Protein AF-A0A9E4FJY7-F1 (afdb_monomer)

Solvent-accessible surface area (backbone atoms only — not comparable to full-atom values): 6192 Å² total; per-residue (Å²): 140,79,92,78,79,58,50,82,31,80,88,34,64,51,20,30,39,27,36,70,58,43,44,75,72,73,50,69,62,80,47,74,46,80,44,79,44,98,86,69,49,76,45,77,35,33,30,33,76,44,76,48,74,58,96,91,44,75,48,80,33,63,31,32,40,36,62,98,57,86,22,37,43,6,38,54,47,34,55,77,67,34,42,38,82,37,82,87,81,69,42,79,38,86,43,85,83,84,82,78,88,126

Radius of gyration: 14.27 Å; Cα contacts (8 Å, |Δi|>4): 183; chains: 1; bounding box: 36×40×36 Å

Structure (mmCIF, N/CA/C/O backbone):
data_AF-A0A9E4FJY7-F1
#
_entry.id   AF-A0A9E4FJY7-F1
#
loop_
_atom_site.group_PDB
_atom_site.id
_atom_site.type_symbol
_atom_site.label_atom_id
_atom_site.label_alt_id
_atom_site.label_comp_id
_atom_site.label_asym_id
_atom_site.label_entity_id
_atom_site.label_seq_id
_atom_site.pdbx_PDB_ins_code
_atom_site.Cartn_x
_atom_site.Cartn_y
_atom_site.Cartn_z
_atom_site.occupancy
_atom_site.B_iso_or_equiv
_atom_site.auth_seq_id
_atom_site.auth_comp_id
_atom_site.auth_asym_id
_atom_site.auth_atom_id
_atom_site.pdbx_PDB_model_num
ATOM 1 N N . MET A 1 1 ? -14.589 -7.703 -7.147 1.00 85.56 1 MET A N 1
ATOM 2 C CA . MET A 1 1 ? -13.639 -7.701 -6.013 1.00 85.56 1 MET A CA 1
ATOM 3 C C . MET A 1 1 ? -13.091 -9.101 -5.826 1.00 85.56 1 MET A C 1
ATOM 5 O O . MET A 1 1 ? -13.842 -10.049 -6.023 1.00 85.56 1 MET A O 1
ATOM 9 N N . ALA A 1 2 ? -11.821 -9.225 -5.453 1.00 93.12 2 ALA A N 1
ATOM 10 C CA . ALA A 1 2 ? -11.216 -10.486 -5.035 1.00 93.12 2 ALA A CA 1
ATOM 11 C C . ALA A 1 2 ? -10.568 -10.279 -3.656 1.00 93.12 2 ALA A C 1
ATOM 13 O O . ALA A 1 2 ? -9.860 -9.283 -3.496 1.00 93.12 2 ALA A O 1
ATOM 14 N N . PRO A 1 3 ? -10.823 -11.154 -2.666 1.00 94.69 3 PRO A N 1
ATOM 15 C CA . PRO A 1 3 ? -10.122 -11.087 -1.392 1.00 94.69 3 PRO A CA 1
ATOM 16 C C . PRO A 1 3 ? -8.651 -11.466 -1.591 1.00 94.69 3 PRO A C 1
ATOM 18 O O . PRO A 1 3 ? -8.339 -12.379 -2.357 1.00 94.69 3 PRO A O 1
ATOM 21 N N . LEU A 1 4 ? -7.758 -10.776 -0.888 1.00 95.06 4 LEU A N 1
ATOM 22 C CA . LEU A 1 4 ? -6.328 -11.065 -0.855 1.00 95.06 4 LEU A CA 1
ATOM 23 C C . LEU A 1 4 ? -5.775 -10.740 0.536 1.00 95.06 4 LEU A C 1
ATOM 25 O O . LEU A 1 4 ? -6.334 -9.897 1.239 1.00 95.06 4 LEU A O 1
ATOM 29 N N . SER A 1 5 ? -4.699 -11.417 0.930 1.00 95.94 5 SER A N 1
ATOM 30 C CA . SER A 1 5 ? -3.918 -11.044 2.112 1.00 95.94 5 SER A CA 1
ATOM 31 C C . SER A 1 5 ? -2.836 -10.056 1.688 1.00 95.94 5 SER A C 1
ATOM 33 O O . SER A 1 5 ? -2.236 -10.235 0.628 1.00 95.94 5 SER A O 1
ATOM 35 N N . ALA A 1 6 ? -2.638 -9.006 2.481 1.00 96.94 6 ALA A N 1
ATOM 36 C CA . ALA A 1 6 ? -1.614 -8.001 2.245 1.00 96.94 6 ALA A CA 1
ATOM 37 C C . ALA A 1 6 ? -0.878 -7.685 3.548 1.00 96.94 6 ALA A C 1
ATOM 39 O O . ALA A 1 6 ? -1.510 -7.549 4.600 1.00 96.94 6 ALA A O 1
ATOM 40 N N . MET A 1 7 ? 0.438 -7.524 3.459 1.00 97.62 7 MET A N 1
ATOM 41 C CA . MET A 1 7 ? 1.266 -7.035 4.550 1.00 97.62 7 MET A CA 1
ATOM 42 C C . MET A 1 7 ? 1.108 -5.519 4.674 1.00 97.62 7 MET A C 1
ATOM 44 O O . MET A 1 7 ? 1.173 -4.785 3.690 1.00 97.62 7 MET A O 1
ATOM 48 N N . VAL A 1 8 ? 0.890 -5.037 5.895 1.00 97.62 8 VAL A N 1
ATOM 49 C CA . VAL A 1 8 ? 0.855 -3.600 6.181 1.00 97.62 8 VAL A CA 1
ATOM 50 C C . VAL A 1 8 ? 2.274 -3.050 6.092 1.00 97.62 8 VAL A C 1
ATOM 52 O O . VAL A 1 8 ? 3.135 -3.461 6.866 1.00 97.62 8 VAL A O 1
ATOM 55 N N . ASP A 1 9 ? 2.503 -2.109 5.180 1.00 96.50 9 ASP A N 1
ATOM 56 C CA . ASP A 1 9 ? 3.812 -1.498 4.968 1.00 96.50 9 ASP A CA 1
ATOM 57 C C . ASP A 1 9 ? 3.695 0.029 4.939 1.00 96.50 9 ASP A C 1
ATOM 59 O O . ASP A 1 9 ? 3.349 0.644 3.931 1.00 96.50 9 ASP A O 1
ATOM 63 N N . THR A 1 10 ? 4.008 0.660 6.071 1.00 95.19 10 THR A N 1
ATOM 64 C CA . THR A 1 10 ? 4.034 2.124 6.191 1.00 95.19 10 THR A CA 1
ATOM 65 C C . THR A 1 10 ? 5.259 2.762 5.528 1.00 95.19 10 THR A C 1
ATOM 67 O O . THR A 1 10 ? 5.292 3.984 5.397 1.00 95.19 10 THR A O 1
ATOM 70 N N . GLY A 1 11 ? 6.256 1.969 5.112 1.00 94.25 11 GLY A N 1
ATOM 71 C CA . GLY A 1 11 ? 7.414 2.421 4.339 1.00 94.25 11 GLY A CA 1
ATOM 72 C C . GLY A 1 11 ? 7.123 2.562 2.843 1.00 94.25 11 GLY A C 1
ATOM 73 O O . GLY A 1 11 ? 7.799 3.331 2.158 1.00 94.25 11 GLY A O 1
ATOM 74 N N . SER A 1 12 ? 6.086 1.887 2.345 1.00 93.81 12 SER A N 1
ATOM 75 C CA . SER A 1 12 ? 5.600 2.023 0.973 1.00 93.81 12 SER A CA 1
ATOM 76 C C . SER A 1 12 ? 4.542 3.120 0.869 1.00 93.81 12 SER A C 1
ATOM 78 O O . SER A 1 12 ? 3.509 3.079 1.538 1.00 93.81 12 SER A O 1
ATOM 80 N N . ILE A 1 13 ? 4.756 4.097 -0.019 1.00 94.88 13 ILE A N 1
ATOM 81 C CA . ILE A 1 13 ? 3.778 5.173 -0.247 1.00 94.88 13 ILE A CA 1
ATOM 82 C C . ILE A 1 13 ? 2.451 4.624 -0.798 1.00 94.88 13 ILE A C 1
ATOM 84 O O . ILE A 1 13 ? 1.382 4.926 -0.268 1.00 94.88 13 ILE A O 1
ATOM 88 N N . HIS A 1 14 ? 2.507 3.766 -1.818 1.00 97.44 14 HIS A N 1
ATOM 89 C CA . HIS A 1 14 ? 1.337 3.160 -2.453 1.00 97.44 14 HIS A CA 1
ATOM 90 C C . HIS A 1 14 ? 1.229 1.675 -2.109 1.00 97.44 14 HIS A C 1
ATOM 92 O O . HIS A 1 14 ? 2.233 1.011 -1.860 1.00 97.44 14 HIS A O 1
ATOM 98 N N . SER A 1 15 ? 0.008 1.145 -2.156 1.00 98.25 15 SER A N 1
ATOM 99 C CA . SER A 1 15 ? -0.212 -0.301 -2.083 1.00 98.25 15 SER A CA 1
ATOM 100 C C . SER A 1 15 ? 0.339 -0.985 -3.331 1.00 98.25 15 SER A C 1
ATOM 102 O O . SER A 1 15 ? 0.269 -0.424 -4.425 1.00 98.25 15 SER A O 1
ATOM 104 N N . MET A 1 16 ? 0.843 -2.205 -3.184 1.00 97.88 16 MET A N 1
ATOM 105 C CA . MET A 1 16 ? 1.402 -2.999 -4.277 1.00 97.88 16 MET A CA 1
ATOM 106 C C . MET A 1 16 ? 0.647 -4.314 -4.378 1.00 97.88 16 MET A C 1
ATOM 108 O O . MET A 1 16 ? 0.484 -5.017 -3.386 1.00 97.88 16 MET A O 1
ATOM 112 N N . VAL A 1 17 ? 0.151 -4.632 -5.567 1.00 98.38 17 VAL A N 1
ATOM 113 C CA . VAL A 1 17 ? -0.625 -5.851 -5.814 1.00 98.38 17 VAL A CA 1
ATOM 114 C C . VAL A 1 17 ? -0.052 -6.536 -7.052 1.00 98.38 17 VAL A C 1
ATOM 116 O O . VAL A 1 17 ? 0.299 -5.825 -8.000 1.00 98.38 17 VAL A O 1
ATOM 119 N N . PRO A 1 18 ? 0.019 -7.882 -7.084 1.00 98.00 18 PRO A N 1
ATOM 120 C CA . PRO A 1 18 ? 0.493 -8.599 -8.257 1.00 98.00 18 PRO A CA 1
ATOM 121 C C . PRO A 1 18 ? -0.216 -8.152 -9.536 1.00 98.00 18 PRO A C 1
ATOM 123 O O . PRO A 1 18 ? -1.452 -8.116 -9.608 1.00 98.00 18 PRO A O 1
ATOM 126 N N . GLU A 1 19 ? 0.571 -7.814 -10.555 1.00 97.94 19 GLU A N 1
ATOM 127 C CA . GLU A 1 19 ? 0.070 -7.349 -11.848 1.00 97.94 19 GLU A CA 1
ATOM 128 C C . GLU A 1 19 ? -0.895 -8.359 -12.476 1.00 97.94 19 GLU A C 1
ATOM 130 O O . GLU A 1 19 ? -1.915 -7.961 -13.050 1.00 97.94 19 GLU A O 1
ATOM 135 N N . SER A 1 20 ? -0.644 -9.665 -12.317 1.00 97.19 20 SER A N 1
ATOM 136 C CA . SER A 1 20 ? -1.548 -10.687 -12.846 1.00 97.19 20 SER A CA 1
ATOM 137 C C . SER A 1 20 ? -2.927 -10.636 -12.187 1.00 97.19 20 SER A C 1
ATOM 139 O O . SER A 1 20 ? -3.938 -10.831 -12.866 1.00 97.19 20 SER A O 1
ATOM 141 N N . LEU A 1 21 ? -3.004 -10.334 -10.886 1.00 97.69 21 LEU A N 1
ATOM 142 C CA . LEU A 1 21 ? -4.268 -10.216 -10.166 1.00 97.69 21 LEU A CA 1
ATOM 143 C C . LEU A 1 21 ? -5.033 -8.974 -10.620 1.00 97.69 21 LEU A C 1
ATOM 145 O O . LEU A 1 21 ? -6.218 -9.076 -10.937 1.00 97.69 21 LEU A O 1
ATOM 149 N N . LEU A 1 22 ? -4.362 -7.823 -10.699 1.00 97.88 22 LEU A N 1
ATOM 150 C CA . LEU A 1 22 ? -4.976 -6.587 -11.188 1.00 97.88 22 LEU A CA 1
ATOM 151 C C . LEU A 1 22 ? -5.486 -6.757 -12.628 1.00 97.88 22 LEU A C 1
ATOM 153 O O . LEU A 1 22 ? -6.637 -6.425 -12.918 1.00 97.88 22 LEU A O 1
ATOM 157 N N . SER A 1 23 ? -4.689 -7.383 -13.493 1.00 97.12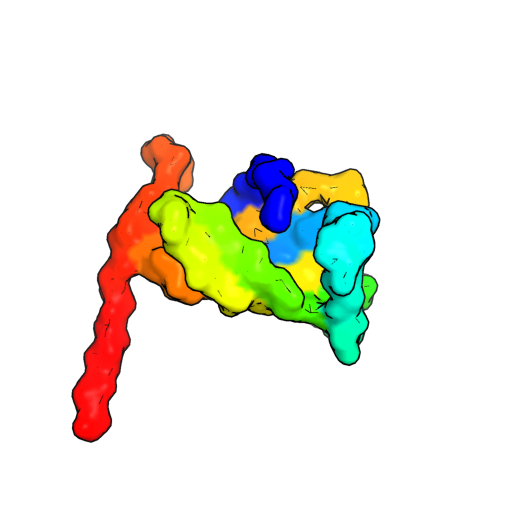 23 SER A N 1
ATOM 158 C CA . SER A 1 23 ? -5.057 -7.671 -14.884 1.00 97.12 23 SER A CA 1
ATOM 159 C C . SER A 1 23 ? -6.248 -8.627 -14.986 1.00 97.12 23 SER A C 1
ATOM 161 O O . SER A 1 23 ? -7.180 -8.384 -15.752 1.00 97.12 23 SER A O 1
ATOM 163 N N . ARG A 1 24 ? -6.287 -9.692 -14.170 1.00 97.19 24 ARG A N 1
ATOM 164 C CA . ARG A 1 24 ? -7.437 -10.617 -14.088 1.00 97.19 24 ARG A CA 1
ATOM 165 C C . ARG A 1 24 ? -8.718 -9.933 -13.616 1.00 97.19 24 ARG A C 1
ATOM 167 O O . ARG A 1 24 ? -9.807 -10.388 -13.956 1.00 97.19 24 ARG A O 1
ATOM 174 N N . LEU A 1 25 ? -8.595 -8.860 -12.836 1.00 97.12 25 LEU A N 1
ATOM 175 C CA . LEU A 1 25 ? -9.710 -8.012 -12.412 1.00 97.12 25 LEU A CA 1
ATOM 176 C C . LEU A 1 25 ? -10.097 -6.953 -13.460 1.00 97.12 25 LEU A C 1
ATOM 178 O O . LEU A 1 25 ? -11.021 -6.179 -13.214 1.00 97.12 25 LEU A O 1
ATOM 182 N N . GLY A 1 26 ? -9.435 -6.931 -14.621 1.00 97.31 26 GLY A N 1
ATOM 183 C CA . GLY A 1 26 ? -9.701 -5.993 -15.713 1.00 97.31 26 GLY A CA 1
ATOM 184 C C . GLY A 1 26 ? -9.098 -4.604 -15.502 1.00 97.31 26 GLY A C 1
ATOM 185 O O . GLY A 1 26 ? -9.501 -3.661 -16.179 1.00 97.31 26 GLY A O 1
ATOM 186 N N . LEU A 1 27 ? -8.165 -4.459 -14.558 1.00 97.69 27 LEU A N 1
ATOM 187 C CA . LEU A 1 27 ? -7.448 -3.211 -14.321 1.00 97.69 27 LEU A CA 1
ATOM 188 C C . LEU A 1 27 ? -6.205 -3.149 -15.208 1.00 97.69 27 LEU A C 1
ATOM 190 O O . LEU A 1 27 ? -5.533 -4.154 -15.426 1.00 97.69 27 LEU A O 1
ATOM 194 N N . ALA A 1 28 ? -5.884 -1.947 -15.674 1.00 96.38 28 ALA A N 1
ATOM 195 C CA . ALA A 1 28 ? -4.670 -1.663 -16.423 1.00 96.38 28 ALA A CA 1
ATOM 196 C C . ALA A 1 28 ? -3.925 -0.499 -15.765 1.00 96.38 28 ALA A C 1
ATOM 198 O O . ALA A 1 28 ? -4.549 0.453 -15.282 1.00 96.38 28 ALA A O 1
ATOM 199 N N . ALA A 1 29 ? -2.595 -0.574 -15.756 1.00 97.12 29 ALA A N 1
ATOM 200 C CA . ALA A 1 29 ? -1.763 0.566 -15.404 1.00 97.12 29 ALA A CA 1
ATOM 201 C C . ALA A 1 29 ? -1.980 1.686 -16.436 1.00 97.12 29 ALA A C 1
ATOM 203 O O . ALA A 1 29 ? -2.067 1.414 -17.634 1.00 97.12 29 ALA A O 1
ATOM 204 N N . HIS A 1 30 ? -2.073 2.936 -15.983 1.00 95.88 30 HIS A N 1
ATOM 205 C CA . HIS A 1 30 ? -2.172 4.099 -16.876 1.00 95.88 30 HIS A CA 1
ATOM 206 C C . HIS A 1 30 ? -0.856 4.877 -16.989 1.00 95.88 30 HIS A C 1
ATOM 208 O O . HIS A 1 30 ? -0.713 5.693 -17.894 1.00 95.88 30 HIS A O 1
ATOM 214 N N . GLU A 1 31 ? 0.106 4.607 -16.107 1.00 96.81 31 GLU A N 1
ATOM 215 C CA . GLU A 1 31 ? 1.444 5.197 -16.122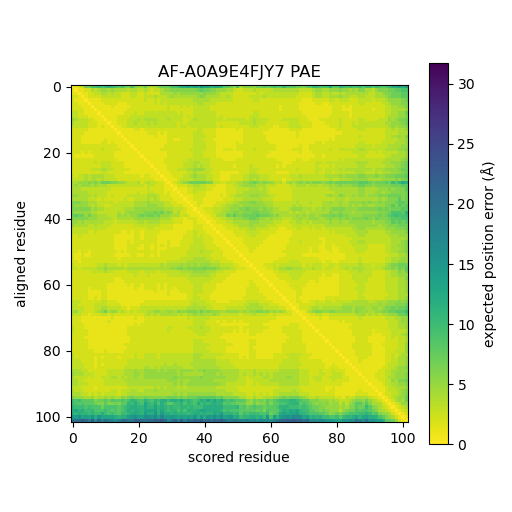 1.00 96.81 31 GLU A CA 1
ATOM 216 C C . GLU A 1 31 ? 2.481 4.170 -15.639 1.00 96.81 31 GLU A C 1
ATOM 218 O O . GLU A 1 31 ? 2.127 3.142 -15.058 1.00 96.81 31 GLU A O 1
ATOM 223 N N . ARG A 1 32 ? 3.767 4.428 -15.890 1.00 97.62 32 ARG A N 1
ATOM 224 C CA . ARG A 1 32 ? 4.885 3.727 -15.248 1.00 97.62 32 ARG A CA 1
ATOM 225 C C . ARG A 1 32 ? 5.681 4.735 -14.435 1.00 97.62 32 ARG A C 1
ATOM 227 O O . ARG A 1 32 ? 6.011 5.794 -14.956 1.00 97.62 32 ARG A O 1
ATOM 234 N N . LEU A 1 33 ? 5.984 4.402 -13.186 1.00 96.50 33 LEU A N 1
ATOM 235 C CA . LEU A 1 33 ? 6.721 5.271 -12.270 1.00 96.50 33 LEU A CA 1
ATOM 236 C C . LEU A 1 33 ? 7.989 4.566 -11.778 1.00 96.50 33 LEU A C 1
ATOM 238 O O . LEU A 1 33 ? 8.001 3.342 -11.622 1.00 96.50 33 LEU A O 1
ATOM 242 N N . SER A 1 34 ? 9.043 5.347 -11.537 1.00 95.94 34 SER A N 1
ATOM 243 C CA . SER A 1 34 ? 10.277 4.879 -10.900 1.00 95.94 34 SER A CA 1
ATOM 244 C C . SER A 1 34 ? 10.117 4.820 -9.381 1.00 95.94 34 SER A C 1
ATOM 246 O O . SER A 1 34 ? 9.555 5.734 -8.775 1.00 95.94 34 SER A O 1
ATOM 248 N N . TYR A 1 35 ? 10.637 3.756 -8.775 1.00 92.88 35 TYR A N 1
ATOM 249 C CA . TYR A 1 35 ? 10.613 3.513 -7.339 1.00 92.88 35 TYR A CA 1
ATOM 250 C C . TYR A 1 35 ? 11.991 3.074 -6.843 1.00 92.88 35 TYR A C 1
ATOM 252 O O . TYR A 1 35 ? 12.579 2.137 -7.388 1.00 92.88 35 TYR A O 1
ATOM 260 N N . SER A 1 36 ? 12.441 3.683 -5.746 1.00 92.75 36 SER A N 1
ATOM 261 C CA . SER A 1 36 ? 13.602 3.230 -4.983 1.00 92.75 36 SER A CA 1
ATOM 262 C C . SER A 1 36 ? 13.179 2.130 -4.007 1.00 92.75 36 SER A C 1
ATOM 264 O O . SER A 1 36 ? 12.327 2.348 -3.143 1.00 92.75 36 SER A O 1
ATOM 266 N N . LEU A 1 37 ? 13.770 0.944 -4.131 1.00 90.44 37 LEU A N 1
ATOM 267 C CA . LEU A 1 37 ? 13.538 -0.179 -3.224 1.00 90.44 37 LEU A CA 1
ATOM 268 C C . LEU A 1 37 ? 14.411 -0.080 -1.966 1.00 90.44 37 LEU A C 1
ATOM 270 O O . LEU A 1 37 ? 15.410 0.637 -1.929 1.00 90.44 37 LEU A O 1
ATOM 274 N N . ALA A 1 38 ? 14.067 -0.861 -0.937 1.00 86.88 38 ALA A N 1
ATOM 275 C CA . ALA A 1 38 ? 14.799 -0.885 0.335 1.00 86.88 38 ALA A CA 1
ATOM 276 C C . ALA A 1 38 ? 16.273 -1.320 0.198 1.00 86.88 38 ALA A C 1
ATOM 278 O O . ALA A 1 38 ? 17.102 -0.970 1.035 1.00 86.88 38 ALA A O 1
ATOM 279 N N . ASP A 1 39 ? 16.611 -2.064 -0.858 1.00 90.75 39 ASP A N 1
ATOM 280 C CA . ASP A 1 39 ? 17.980 -2.479 -1.183 1.00 90.75 39 ASP A CA 1
ATOM 281 C C . ASP A 1 39 ? 18.741 -1.468 -2.065 1.00 90.75 3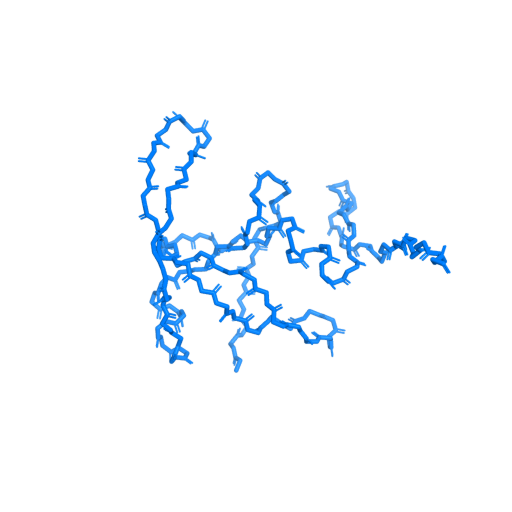9 ASP A C 1
ATOM 283 O O . ASP A 1 39 ? 19.870 -1.732 -2.481 1.00 90.75 39 ASP A O 1
ATOM 287 N N . GLY A 1 40 ? 18.140 -0.306 -2.341 1.00 92.69 40 GLY A N 1
ATOM 288 C CA . GLY A 1 40 ? 18.726 0.771 -3.135 1.00 92.69 40 GLY A CA 1
ATOM 289 C C . GLY A 1 40 ? 18.610 0.587 -4.648 1.00 92.69 40 GLY A C 1
ATOM 290 O O . GLY A 1 40 ? 19.127 1.420 -5.392 1.00 92.69 40 GLY A O 1
ATOM 291 N N . ARG A 1 41 ? 17.954 -0.476 -5.134 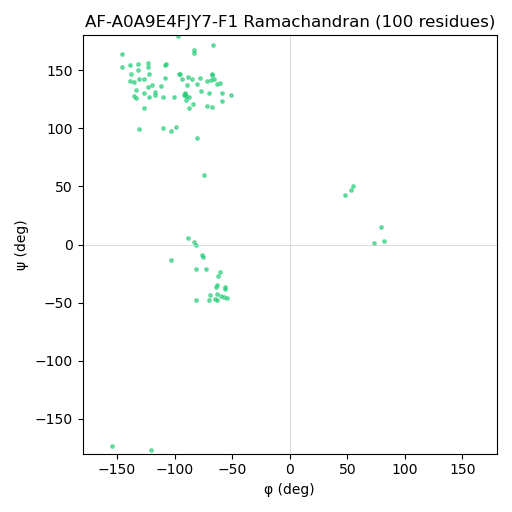1.00 94.75 41 ARG A N 1
ATOM 292 C CA . ARG A 1 41 ? 17.655 -0.608 -6.565 1.00 94.75 41 ARG A CA 1
ATOM 293 C C . ARG A 1 41 ? 16.572 0.379 -6.983 1.00 94.75 41 ARG A C 1
ATOM 295 O O . ARG A 1 41 ? 15.571 0.540 -6.292 1.00 94.75 41 ARG A O 1
ATOM 302 N N . GLU A 1 42 ? 16.746 0.951 -8.167 1.00 96.25 42 GLU A N 1
ATOM 303 C CA . GLU A 1 42 ? 15.695 1.673 -8.880 1.00 96.25 42 GLU A CA 1
ATOM 304 C C . GLU A 1 42 ? 14.962 0.706 -9.808 1.00 96.25 42 GLU A C 1
ATOM 306 O O . GLU A 1 42 ? 1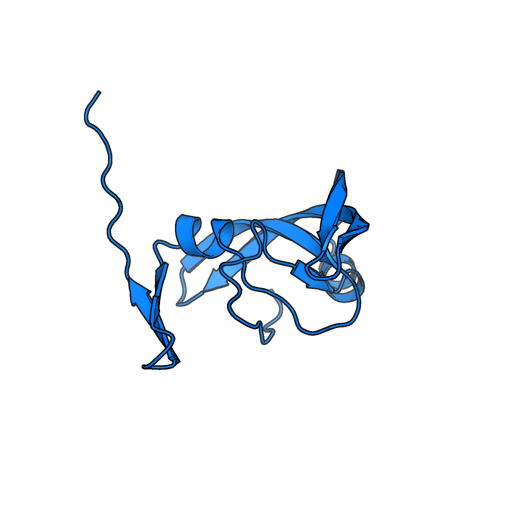5.587 -0.017 -10.591 1.00 96.25 42 GLU A O 1
ATOM 311 N N . VAL A 1 43 ? 13.636 0.685 -9.721 1.00 95.69 43 VAL A N 1
ATOM 312 C CA . VAL A 1 43 ? 12.773 -0.151 -10.562 1.00 95.69 43 VAL A CA 1
ATOM 313 C C . VAL A 1 43 ? 11.638 0.673 -11.148 1.00 95.69 43 VAL A C 1
ATOM 315 O O . VAL A 1 43 ? 11.237 1.685 -10.584 1.00 95.69 43 VAL A O 1
ATOM 318 N N . GLU A 1 44 ? 11.091 0.226 -12.274 1.00 97.25 44 GLU A N 1
ATOM 319 C CA . GLU A 1 44 ? 9.876 0.806 -12.839 1.00 97.25 44 GLU A CA 1
ATOM 320 C C . GLU A 1 44 ? 8.706 -0.161 -12.712 1.00 97.25 44 GLU A C 1
ATOM 322 O O . GLU A 1 44 ? 8.759 -1.286 -13.225 1.00 97.25 44 GLU A O 1
ATOM 327 N N . TYR A 1 45 ? 7.611 0.318 -12.135 1.00 97.69 45 TYR A N 1
ATOM 328 C CA . TYR A 1 45 ? 6.368 -0.438 -12.043 1.00 97.69 45 TYR A CA 1
ATOM 329 C C . TYR A 1 45 ? 5.204 0.308 -12.677 1.00 97.69 45 TYR A C 1
ATOM 331 O O . TYR A 1 45 ? 5.212 1.535 -12.796 1.00 97.69 45 TYR A O 1
ATOM 339 N N . GLY A 1 46 ? 4.192 -0.457 -13.090 1.00 98.38 46 GLY A N 1
ATOM 340 C CA . GLY A 1 46 ? 2.924 0.111 -13.521 1.00 98.38 46 GLY A CA 1
ATOM 341 C C . GLY A 1 46 ? 2.217 0.788 -12.350 1.00 98.38 46 GLY A C 1
ATOM 342 O O . GLY A 1 46 ? 2.248 0.300 -11.222 1.00 98.38 46 GLY A O 1
ATOM 343 N N . TYR A 1 47 ? 1.563 1.903 -12.628 1.00 98.25 47 TYR A N 1
ATOM 344 C CA . TYR A 1 47 ? 0.802 2.687 -11.672 1.00 98.25 47 TYR A CA 1
ATOM 345 C C . TYR A 1 47 ? -0.642 2.827 -12.154 1.00 98.25 47 TYR A C 1
ATOM 347 O O . TYR A 1 47 ? -0.912 3.074 -13.335 1.00 98.25 47 TYR A O 1
ATOM 355 N N . GLY A 1 48 ? -1.587 2.636 -11.237 1.00 98.12 48 GLY A N 1
ATOM 356 C CA . GLY A 1 48 ? -3.008 2.726 -11.531 1.00 98.12 48 GLY A CA 1
ATOM 357 C C . GLY A 1 48 ? -3.859 3.087 -10.325 1.00 98.12 48 GLY A C 1
ATOM 358 O O . GLY A 1 48 ? -3.353 3.384 -9.247 1.00 98.12 48 GLY A O 1
ATOM 359 N N . ILE A 1 49 ? -5.176 3.035 -10.520 1.00 98.12 49 ILE A N 1
ATOM 360 C CA . ILE A 1 49 ? -6.165 3.181 -9.450 1.00 98.12 49 ILE A CA 1
ATOM 361 C C . ILE A 1 49 ? -6.952 1.876 -9.346 1.00 98.12 49 ILE A C 1
ATOM 363 O O . ILE A 1 49 ? -7.494 1.398 -10.343 1.00 98.12 49 ILE A O 1
ATOM 367 N N . ALA A 1 50 ? -7.052 1.324 -8.139 1.00 97.88 50 ALA A N 1
ATOM 368 C CA . ALA A 1 50 ? -7.917 0.189 -7.829 1.00 97.88 50 ALA A CA 1
ATOM 369 C C . ALA A 1 50 ? -8.884 0.555 -6.700 1.00 97.88 50 ALA A C 1
ATOM 371 O O . ALA A 1 50 ? -8.591 1.410 -5.867 1.00 97.88 50 ALA A O 1
ATOM 372 N N . ARG A 1 51 ? -10.055 -0.088 -6.664 1.00 97.88 51 ARG A N 1
ATOM 373 C CA . ARG A 1 51 ? -10.990 0.044 -5.539 1.00 97.88 51 ARG A CA 1
ATOM 374 C C . ARG A 1 51 ? -10.620 -0.988 -4.484 1.00 97.88 51 ARG A C 1
ATOM 376 O O . ARG A 1 51 ? -10.671 -2.187 -4.755 1.00 97.88 51 ARG A O 1
ATOM 383 N N . PHE A 1 52 ? -10.242 -0.511 -3.307 1.00 98.25 52 PHE A N 1
ATOM 384 C CA . PHE A 1 52 ? -9.973 -1.347 -2.143 1.00 98.25 52 PHE A CA 1
ATOM 385 C C . PHE A 1 52 ? -11.232 -1.411 -1.289 1.00 98.25 52 PHE A C 1
ATOM 387 O O . PHE A 1 52 ? -11.981 -0.436 -1.226 1.00 98.25 52 PHE A O 1
ATOM 394 N N . ALA A 1 53 ? -11.452 -2.548 -0.633 1.00 97.50 53 ALA A N 1
ATOM 395 C CA . ALA A 1 53 ? -12.520 -2.723 0.339 1.00 97.50 53 ALA A CA 1
ATOM 396 C C . ALA A 1 53 ? -11.930 -3.252 1.650 1.00 97.50 53 ALA A C 1
ATOM 398 O O . ALA A 1 53 ? -11.358 -4.341 1.667 1.00 97.50 53 ALA A O 1
ATOM 399 N N . ILE A 1 54 ? -12.058 -2.475 2.725 1.00 95.56 54 ILE A N 1
ATOM 400 C CA . ILE A 1 54 ? -11.544 -2.791 4.068 1.00 95.56 54 ILE A CA 1
ATOM 401 C C . ILE A 1 54 ? -12.653 -2.455 5.065 1.00 95.56 54 ILE A C 1
ATOM 403 O O . ILE A 1 54 ? -13.227 -1.367 5.001 1.00 95.56 54 ILE A O 1
ATOM 407 N N . ASP A 1 55 ? -13.000 -3.402 5.940 1.00 92.50 55 ASP A N 1
ATOM 408 C CA . ASP A 1 55 ? -14.055 -3.268 6.959 1.00 92.50 55 ASP A CA 1
ATOM 409 C C . ASP A 1 55 ? -15.383 -2.699 6.422 1.00 92.50 55 ASP A C 1
ATOM 411 O O . ASP A 1 55 ? -16.018 -1.829 7.018 1.00 92.50 55 ASP A O 1
ATOM 415 N N . GLY A 1 56 ? -15.798 -3.171 5.241 1.00 93.19 56 GLY A N 1
ATOM 416 C CA . GLY A 1 56 ? -17.053 -2.771 4.592 1.00 93.19 56 GLY A CA 1
ATOM 417 C C . GLY A 1 56 ? -17.054 -1.363 3.984 1.00 93.19 56 GLY A C 1
ATOM 418 O O . GLY A 1 56 ? -18.067 -0.950 3.420 1.00 93.19 56 GLY A O 1
ATOM 419 N N . ARG A 1 57 ? -15.940 -0.629 4.061 1.00 96.00 57 ARG A N 1
ATOM 420 C CA . ARG A 1 57 ? -15.741 0.653 3.373 1.00 96.00 57 ARG A CA 1
ATOM 421 C C . ARG A 1 57 ? -15.007 0.418 2.065 1.00 96.00 57 ARG A C 1
ATOM 423 O O . ARG A 1 57 ? -14.155 -0.461 1.988 1.00 96.00 57 ARG A O 1
ATOM 430 N N . GLU A 1 58 ? -15.314 1.222 1.057 1.00 97.88 58 GLU A N 1
ATOM 431 C CA . GLU A 1 58 ? -14.713 1.096 -0.267 1.00 97.88 58 GLU A CA 1
ATOM 432 C C . GLU A 1 58 ? -14.256 2.460 -0.784 1.00 97.88 58 GLU A C 1
ATOM 434 O O . GLU A 1 58 ? -15.052 3.399 -0.849 1.00 97.88 58 GLU A O 1
ATOM 439 N N . PHE A 1 59 ? -12.986 2.558 -1.179 1.00 98.31 59 PHE A N 1
ATOM 440 C CA . PHE A 1 59 ? -12.413 3.770 -1.761 1.00 98.31 59 PHE A CA 1
ATOM 441 C C . PHE A 1 59 ? -11.507 3.436 -2.955 1.00 98.31 59 PHE A C 1
ATOM 443 O O . PHE A 1 59 ? -10.858 2.385 -2.961 1.00 98.31 59 PHE A O 1
ATOM 450 N N . PRO A 1 60 ? -11.445 4.309 -3.978 1.00 98.12 60 PRO A N 1
ATOM 451 C CA . PRO A 1 60 ? -10.394 4.242 -4.984 1.00 98.12 60 PRO A CA 1
ATOM 452 C C . PRO A 1 60 ? -9.058 4.665 -4.362 1.00 98.12 60 PRO A C 1
ATOM 454 O O . PRO A 1 60 ? -8.972 5.717 -3.728 1.00 98.12 60 PRO A O 1
ATOM 457 N N . CYS A 1 61 ? -8.016 3.866 -4.566 1.00 98.44 61 CYS A N 1
ATOM 458 C CA . CYS A 1 61 ? -6.673 4.140 -4.068 1.00 98.44 61 CYS A CA 1
ATOM 459 C C . CYS A 1 61 ? -5.633 3.945 -5.179 1.00 98.44 61 CYS A C 1
ATOM 461 O O . CYS A 1 61 ? -5.832 3.102 -6.064 1.00 98.44 61 CYS A O 1
ATOM 463 N N . PRO A 1 62 ? -4.520 4.696 -5.133 1.00 98.00 62 PRO A N 1
ATOM 464 C CA . PRO A 1 62 ? -3.367 4.416 -5.975 1.00 98.00 62 PRO A CA 1
ATOM 465 C C . PRO A 1 62 ? -2.808 3.021 -5.691 1.00 98.00 62 PRO A C 1
ATOM 467 O O . PRO A 1 62 ? -2.723 2.598 -4.535 1.00 98.00 62 PRO A O 1
ATOM 470 N N . VAL A 1 63 ? -2.424 2.315 -6.753 1.00 98.38 63 VAL A N 1
ATOM 471 C CA . VAL A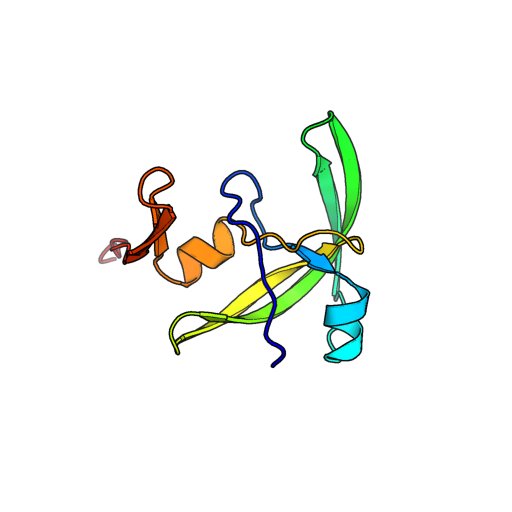 1 63 ? -1.861 0.966 -6.678 1.00 98.38 63 VAL A CA 1
ATOM 472 C C . VAL A 1 63 ? -0.694 0.799 -7.645 1.00 98.38 63 VAL A C 1
ATOM 474 O O . VAL A 1 63 ? -0.728 1.279 -8.780 1.00 98.38 63 VAL A O 1
ATOM 477 N N . ILE A 1 64 ? 0.329 0.092 -7.180 1.00 98.31 64 ILE A N 1
ATOM 478 C CA . ILE A 1 64 ? 1.464 -0.373 -7.967 1.00 98.31 64 ILE A CA 1
ATOM 479 C C . ILE A 1 64 ? 1.143 -1.772 -8.502 1.00 98.31 64 ILE A C 1
ATOM 481 O O . ILE A 1 64 ? 0.750 -2.661 -7.744 1.00 98.31 64 ILE A O 1
ATOM 485 N N . PHE A 1 65 ? 1.335 -1.959 -9.805 1.00 98.38 65 PHE A N 1
ATOM 486 C CA . PHE A 1 65 ? 1.304 -3.249 -10.491 1.00 98.38 65 PHE A CA 1
ATOM 487 C C . PHE A 1 65 ? 2.660 -3.914 -10.261 1.00 98.38 65 PHE A C 1
ATOM 489 O O . PHE A 1 65 ? 3.635 -3.618 -10.954 1.00 98.38 65 PHE A O 1
ATOM 496 N N . GLY A 1 66 ? 2.723 -4.712 -9.197 1.00 96.75 66 GLY A N 1
ATOM 497 C CA . GLY A 1 66 ? 3.950 -5.302 -8.674 1.00 96.75 66 GLY A CA 1
ATOM 498 C C . GLY A 1 66 ? 4.198 -6.739 -9.142 1.00 96.75 66 GLY A C 1
ATOM 499 O O . GLY A 1 66 ? 3.384 -7.307 -9.878 1.00 96.75 66 GLY A O 1
ATOM 500 N N . PRO A 1 67 ? 5.319 -7.338 -8.703 1.00 96.19 67 PRO A N 1
ATOM 501 C CA . PRO A 1 67 ? 5.647 -8.733 -8.984 1.00 96.19 67 PRO A CA 1
ATOM 502 C C . PRO A 1 67 ? 4.669 -9.708 -8.304 1.00 96.19 67 PRO A C 1
ATOM 504 O O . PRO A 1 67 ? 3.844 -9.323 -7.476 1.00 96.19 67 PRO A O 1
ATOM 507 N N . GLU A 1 68 ? 4.785 -10.996 -8.642 1.00 95.69 68 GLU A N 1
ATOM 508 C CA . GLU A 1 68 ? 4.038 -12.100 -8.014 1.00 95.69 68 GLU A CA 1
ATOM 509 C C . GLU A 1 68 ? 4.588 -12.434 -6.614 1.00 95.69 68 GLU A C 1
ATOM 511 O O . GLU A 1 68 ? 5.055 -13.541 -6.347 1.00 95.69 68 GLU A O 1
ATOM 516 N N . GLU A 1 69 ? 4.557 -11.439 -5.732 1.00 93.69 69 GLU A N 1
ATOM 517 C CA . GLU A 1 69 ? 4.991 -11.500 -4.336 1.00 93.69 69 GLU A CA 1
ATOM 518 C C . GLU A 1 69 ? 3.825 -11.151 -3.390 1.00 93.69 69 GLU A C 1
ATOM 520 O O . GLU A 1 69 ? 2.680 -10.970 -3.818 1.00 93.69 69 GLU A O 1
ATOM 525 N N . GLU A 1 70 ? 4.094 -11.103 -2.082 1.00 95.88 70 GLU A N 1
ATOM 526 C CA . GLU A 1 70 ? 3.103 -10.681 -1.091 1.00 95.88 70 GLU A CA 1
ATOM 527 C C . GLU A 1 70 ? 2.621 -9.252 -1.385 1.00 95.88 70 GLU A C 1
ATOM 529 O O . GLU A 1 70 ? 3.416 -8.336 -1.592 1.00 95.88 70 GLU A O 1
ATOM 534 N N . ALA A 1 71 ? 1.300 -9.059 -1.412 1.00 97.88 71 ALA A N 1
ATOM 535 C CA . ALA A 1 71 ? 0.731 -7.738 -1.625 1.00 97.88 71 ALA A CA 1
ATOM 536 C C . ALA A 1 71 ? 1.038 -6.823 -0.433 1.00 97.88 71 ALA A C 1
ATOM 538 O O . ALA A 1 71 ? 1.027 -7.259 0.717 1.00 97.88 71 ALA A O 1
ATOM 539 N N . LEU A 1 72 ? 1.236 -5.536 -0.700 1.00 98.06 72 LEU A N 1
ATOM 540 C CA . LEU A 1 72 ? 1.515 -4.529 0.318 1.00 98.06 72 LEU A CA 1
ATOM 541 C C . LEU A 1 72 ? 0.345 -3.559 0.442 1.00 98.06 72 LEU A C 1
ATOM 543 O O . LEU A 1 72 ? -0.183 -3.076 -0.563 1.00 98.06 72 LEU A O 1
ATOM 547 N N . LEU A 1 73 ? -0.027 -3.238 1.677 1.00 98.06 73 LEU A N 1
ATOM 548 C CA . LEU A 1 73 ? -0.961 -2.171 2.009 1.00 98.06 73 LEU A CA 1
ATOM 549 C C . LEU A 1 73 ? -0.165 -0.928 2.417 1.00 98.06 73 LEU A C 1
ATOM 551 O O . LEU A 1 73 ? 0.340 -0.850 3.538 1.00 98.06 73 LEU A O 1
ATOM 555 N N . GLY A 1 74 ? -0.054 0.020 1.486 1.00 98.06 74 GLY A N 1
ATOM 556 C CA . GLY A 1 74 ? 0.781 1.212 1.629 1.00 98.06 74 GLY A CA 1
ATOM 557 C C . GLY A 1 74 ? 0.121 2.357 2.399 1.00 98.06 74 GLY A C 1
ATOM 558 O O . GLY A 1 74 ? -1.102 2.398 2.591 1.00 98.06 74 GLY A O 1
ATOM 559 N N . ALA A 1 75 ? 0.939 3.342 2.773 1.00 97.69 75 ALA A N 1
ATOM 560 C CA . ALA A 1 75 ? 0.561 4.493 3.591 1.00 97.69 75 ALA A CA 1
ATOM 561 C C . ALA A 1 75 ? -0.640 5.273 3.031 1.00 97.69 75 ALA A C 1
ATOM 563 O O . ALA A 1 75 ? -1.594 5.535 3.762 1.00 97.69 75 ALA A O 1
ATOM 564 N N . THR A 1 76 ? -0.668 5.570 1.728 1.00 98.00 76 THR A N 1
ATOM 565 C CA . THR A 1 76 ? -1.778 6.329 1.130 1.00 98.00 76 THR A CA 1
ATOM 566 C C . THR A 1 76 ? -3.112 5.587 1.229 1.00 98.00 76 THR A C 1
ATOM 568 O O . THR A 1 76 ? -4.150 6.213 1.429 1.00 98.00 76 THR A O 1
ATOM 571 N N . THR A 1 77 ? -3.117 4.252 1.125 1.00 98.25 77 THR A N 1
ATOM 572 C CA . THR A 1 77 ? -4.364 3.488 1.301 1.00 98.25 77 THR A CA 1
ATOM 573 C C . THR A 1 77 ? -4.816 3.535 2.759 1.00 98.25 77 THR A C 1
ATOM 575 O O . THR A 1 77 ? -5.989 3.792 3.016 1.00 98.25 77 THR A O 1
ATOM 578 N N . LEU A 1 78 ? -3.901 3.374 3.720 1.00 97.62 78 LEU A N 1
ATOM 579 C CA . LEU A 1 78 ? -4.216 3.505 5.148 1.00 97.62 78 LEU A CA 1
ATOM 580 C C . LEU A 1 78 ? -4.814 4.884 5.477 1.00 97.62 78 LEU A C 1
ATOM 582 O O . LEU A 1 78 ? -5.849 4.968 6.140 1.00 97.62 78 LEU A O 1
ATOM 586 N N . GLU A 1 79 ? -4.225 5.956 4.947 1.00 96.69 79 GLU A N 1
ATOM 587 C CA . GLU A 1 79 ? -4.697 7.330 5.144 1.00 96.69 79 GLU A CA 1
ATOM 588 C C . GLU A 1 79 ? -6.083 7.569 4.532 1.00 96.69 79 GLU A C 1
ATOM 590 O O . GLU A 1 79 ? -6.967 8.085 5.217 1.00 96.69 79 GLU A O 1
ATOM 595 N N . ILE A 1 80 ? -6.317 7.137 3.284 1.00 97.31 80 ILE A N 1
ATOM 596 C CA . ILE A 1 80 ? -7.638 7.223 2.627 1.00 97.31 80 ILE A CA 1
ATOM 597 C C . ILE A 1 80 ? -8.708 6.514 3.467 1.00 97.31 80 ILE A C 1
ATOM 599 O O . ILE A 1 80 ? -9.844 6.982 3.594 1.00 97.31 80 ILE A O 1
ATOM 603 N N . PHE A 1 81 ? -8.345 5.385 4.072 1.00 97.31 81 PHE A N 1
ATOM 604 C CA . PHE A 1 81 ? -9.240 4.620 4.925 1.00 97.31 81 PHE A CA 1
ATOM 605 C C . PHE A 1 81 ? -9.349 5.157 6.354 1.00 97.31 81 PHE A C 1
ATOM 607 O O . PHE A 1 81 ? -10.173 4.642 7.109 1.00 97.31 81 PHE A O 1
ATOM 614 N N . ASN A 1 82 ? -8.648 6.226 6.734 1.00 96.81 82 ASN A N 1
ATOM 615 C CA . ASN A 1 82 ? -8.595 6.702 8.117 1.00 96.81 82 ASN A CA 1
ATOM 616 C C . ASN A 1 82 ? -8.135 5.601 9.084 1.00 96.81 82 ASN A C 1
ATOM 618 O O . ASN A 1 82 ? -8.806 5.339 10.082 1.00 96.81 82 ASN A O 1
ATOM 622 N N . LEU A 1 83 ? -7.026 4.927 8.771 1.00 96.94 83 LEU A N 1
ATOM 623 C CA . LEU A 1 83 ? -6.473 3.838 9.576 1.00 96.94 83 LEU A CA 1
ATOM 624 C C . LEU A 1 83 ? -5.061 4.167 10.070 1.00 96.94 83 LEU A C 1
ATOM 626 O O . LEU A 1 83 ? -4.216 4.652 9.325 1.00 96.94 83 LEU A O 1
ATOM 630 N N . ALA A 1 84 ? -4.810 3.856 11.337 1.00 96.06 84 ALA A N 1
ATOM 631 C CA . ALA A 1 84 ? -3.494 3.817 11.957 1.00 96.06 84 ALA A CA 1
ATOM 632 C C . ALA A 1 84 ? -3.076 2.360 12.196 1.00 96.06 84 ALA A C 1
ATOM 634 O O . ALA A 1 84 ? -3.921 1.476 12.337 1.00 96.06 84 ALA A O 1
ATOM 635 N N . VAL A 1 85 ? -1.769 2.114 12.267 1.00 96.94 85 VAL A N 1
ATOM 636 C CA . VAL A 1 85 ? -1.206 0.776 12.485 1.00 96.94 85 VAL A CA 1
ATOM 637 C C . VAL A 1 85 ? -0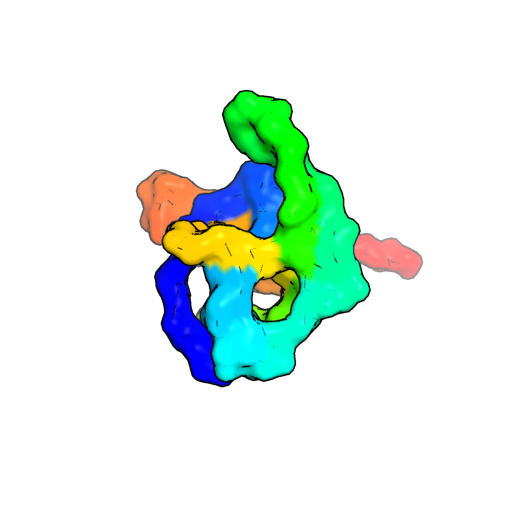.800 0.626 13.947 1.00 96.94 85 VAL A C 1
ATOM 639 O O . VAL A 1 85 ? -0.029 1.439 14.455 1.00 96.94 85 VAL A O 1
ATOM 642 N N . ASP A 1 86 ? -1.285 -0.423 14.609 1.00 96.88 86 ASP A N 1
ATOM 643 C CA . ASP A 1 86 ? -0.743 -0.911 15.876 1.00 96.88 86 ASP A CA 1
ATOM 644 C C . ASP A 1 86 ? 0.106 -2.166 15.607 1.00 96.88 86 ASP A C 1
ATOM 646 O O . ASP A 1 86 ? -0.442 -3.264 15.473 1.00 96.88 86 ASP A O 1
ATOM 650 N N . PRO A 1 87 ? 1.441 -2.031 15.499 1.00 94.62 87 PRO A N 1
ATOM 651 C CA . PRO A 1 87 ? 2.316 -3.160 15.196 1.00 94.62 87 PRO A CA 1
ATOM 652 C C . PRO A 1 87 ? 2.475 -4.132 16.3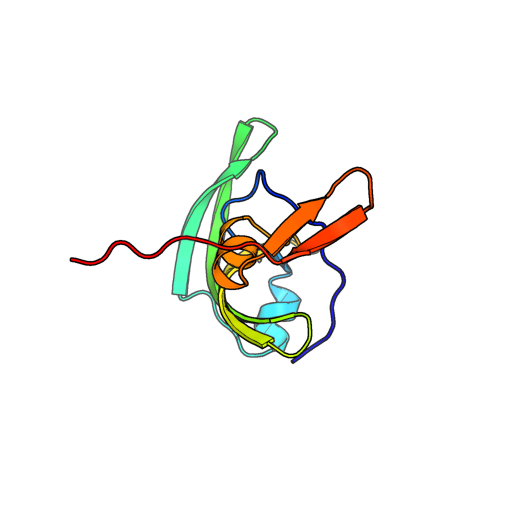72 1.00 94.62 87 PRO A C 1
ATOM 654 O O . PRO A 1 87 ? 2.842 -5.283 16.151 1.00 94.62 87 PRO A O 1
ATOM 657 N N . ILE A 1 88 ? 2.206 -3.697 17.611 1.00 96.88 88 ILE A N 1
ATOM 658 C CA . ILE A 1 88 ? 2.309 -4.551 18.801 1.00 96.88 88 ILE A CA 1
ATOM 659 C C . ILE A 1 88 ? 1.043 -5.397 18.940 1.00 96.88 88 ILE A C 1
ATOM 661 O O . ILE A 1 88 ? 1.133 -6.609 19.118 1.00 96.88 88 ILE A O 1
ATOM 665 N N . GLY A 1 89 ? -0.130 -4.767 18.827 1.00 96.88 89 GLY A N 1
ATOM 666 C CA . GLY A 1 89 ? -1.427 -5.448 18.837 1.00 96.88 89 GLY A CA 1
ATOM 667 C C . GLY A 1 89 ? -1.771 -6.163 17.527 1.00 96.88 89 GLY A C 1
ATOM 668 O O . GLY A 1 89 ? -2.744 -6.910 17.487 1.00 96.88 89 GLY A O 1
ATOM 669 N N . GLN A 1 90 ? -0.982 -5.946 16.469 1.00 94.75 90 GLN A N 1
ATOM 670 C CA . GLN A 1 90 ? -1.200 -6.467 15.114 1.00 94.75 90 GLN A CA 1
ATOM 671 C C . GLN A 1 90 ? -2.594 -6.137 14.564 1.00 94.75 90 GLN A C 1
ATOM 673 O O . GLN A 1 90 ? -3.289 -6.991 14.011 1.00 94.75 90 GLN A O 1
ATOM 678 N N . GLN A 1 91 ? -3.011 -4.880 14.716 1.00 95.88 91 GLN A N 1
ATOM 679 C CA . GLN A 1 91 ? -4.338 -4.429 14.310 1.00 95.88 91 GLN A CA 1
ATOM 680 C C . GLN A 1 91 ? -4.311 -3.060 13.631 1.00 95.88 91 GLN A C 1
ATOM 682 O O . GLN A 1 91 ? -3.433 -2.231 13.873 1.00 95.88 91 GLN A O 1
ATOM 687 N N . LEU A 1 92 ? -5.313 -2.818 12.785 1.00 96.62 92 LEU A N 1
ATOM 688 C CA . LEU A 1 92 ? -5.596 -1.494 12.244 1.00 96.62 92 LEU A CA 1
ATOM 689 C C . LEU A 1 92 ? -6.585 -0.786 13.173 1.00 96.62 92 LEU A C 1
ATOM 691 O O . LEU A 1 92 ? -7.607 -1.346 13.570 1.00 96.62 92 LEU A O 1
ATOM 695 N N . LEU A 1 93 ? -6.257 0.445 13.547 1.00 96.38 93 LEU A N 1
ATOM 696 C CA . LEU A 1 93 ? -7.049 1.283 14.437 1.00 96.38 93 LEU A CA 1
ATOM 697 C C . LEU A 1 93 ? -7.694 2.420 13.644 1.00 96.38 93 LEU A C 1
ATOM 699 O O . LEU A 1 93 ? -7.039 2.987 12.770 1.00 96.38 93 LEU A O 1
ATOM 703 N N . PRO A 1 94 ? -8.928 2.837 13.966 1.00 95.69 94 PRO A N 1
ATOM 704 C CA . PRO A 1 94 ? -9.486 4.058 13.403 1.00 95.69 94 PRO A CA 1
ATOM 705 C C . PRO A 1 94 ? -8.606 5.271 13.735 1.00 95.69 94 PRO A C 1
ATOM 707 O O . PRO A 1 94 ? -8.368 5.582 14.903 1.00 95.69 94 PRO A O 1
ATOM 710 N N . ALA A 1 95 ? -8.157 5.981 12.706 1.00 93.12 95 ALA A N 1
ATOM 711 C CA . ALA A 1 95 ? -7.487 7.265 12.823 1.00 93.12 95 ALA A CA 1
ATOM 712 C C . ALA A 1 95 ? -8.501 8.408 12.679 1.00 93.12 95 ALA A C 1
ATOM 714 O O . ALA A 1 95 ? -9.432 8.352 11.876 1.00 93.12 95 ALA A O 1
ATOM 715 N N . GLN A 1 96 ? -8.314 9.479 13.449 1.00 86.75 96 GLN A N 1
ATOM 716 C CA . GLN A 1 96 ? -9.078 10.716 13.293 1.00 86.75 96 GLN A CA 1
ATOM 717 C C . GLN A 1 96 ? -8.163 11.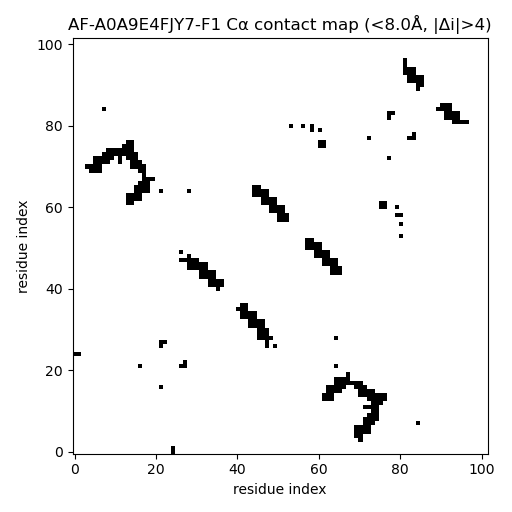807 12.744 1.00 86.75 96 GLN A C 1
ATOM 719 O O . GLN A 1 96 ? -7.397 12.423 13.488 1.00 86.75 96 GLN A O 1
ATOM 724 N N . TYR A 1 97 ? -8.251 12.063 11.440 1.00 83.44 97 TYR A N 1
ATOM 725 C CA . TYR A 1 97 ? -7.565 13.193 10.819 1.00 83.44 97 TYR A CA 1
ATOM 726 C C . TYR A 1 97 ? -8.408 14.466 10.936 1.00 83.44 97 TYR A C 1
ATOM 728 O O . TYR A 1 97 ? -9.637 14.441 10.861 1.00 83.44 97 TYR A O 1
ATOM 736 N N . ARG A 1 98 ? -7.744 15.605 11.153 1.00 84.56 98 ARG A N 1
ATOM 737 C CA . ARG A 1 98 ? -8.410 16.904 11.313 1.00 84.56 98 ARG A CA 1
ATOM 738 C C . ARG A 1 98 ? -8.552 17.595 9.962 1.00 84.56 98 ARG A C 1
ATOM 740 O O . ARG A 1 98 ? -7.556 17.818 9.281 1.00 84.56 98 ARG A O 1
ATOM 747 N N . ALA A 1 99 ? -9.765 18.025 9.631 1.00 85.38 99 ALA A N 1
ATOM 748 C CA . ALA A 1 99 ? -9.975 19.022 8.588 1.00 85.38 99 ALA A CA 1
ATOM 749 C C . ALA A 1 99 ? -9.641 20.421 9.134 1.00 85.38 99 ALA A C 1
ATOM 751 O O . ALA A 1 99 ? -9.920 20.722 10.299 1.00 85.38 99 ALA A O 1
ATOM 752 N N . ARG A 1 100 ? -9.046 21.285 8.304 1.00 86.88 100 ARG A N 1
ATOM 753 C CA . ARG A 1 100 ? -8.913 22.712 8.630 1.00 86.88 100 ARG A CA 1
ATOM 754 C C . ARG A 1 100 ? -10.173 23.445 8.159 1.00 86.88 100 ARG A C 1
ATOM 756 O O . ARG A 1 100 ? -10.510 23.298 6.986 1.00 86.88 100 ARG A O 1
ATOM 763 N N . PRO A 1 101 ? -10.855 24.223 9.019 1.00 85.44 101 PRO A N 1
ATOM 764 C CA . PRO A 1 101 ? -11.841 25.177 8.537 1.00 85.44 101 PRO A CA 1
ATOM 765 C C . PRO A 1 101 ? -11.079 26.263 7.770 1.00 85.44 101 PRO A C 1
ATOM 767 O O . PRO A 1 101 ? -10.173 26.886 8.329 1.00 85.44 101 PRO A O 1
ATOM 770 N N . VAL A 1 102 ? -11.370 26.396 6.478 1.00 77.50 102 VAL A N 1
ATOM 771 C CA . VAL A 1 102 ? -10.917 27.530 5.658 1.00 77.50 102 VAL A CA 1
ATOM 772 C C . VAL A 1 102 ? -11.790 28.747 5.910 1.00 77.50 102 VAL A C 1
ATOM 774 O O . VAL A 1 102 ? -12.991 28.550 6.206 1.00 77.50 102 VAL A O 1
#

Secondary structure (DSSP, 8-state):
-----EEEETT-SSEEEEHHHHHHTT---SEEEEEE-TTS-EEEEEEEEEEEEETTEEEEEEEEEE-SS-EEEEHHHHHHTTEEEETTTTEEEE--PPPPP-

Foldseek 3Di:
DDDADAAEDAPAAFKEDALVVCVVVVHDAPDWDWDQDPVRDIDIWGKDWDWDADPNDIDIGIYTNDHPDGIYHYDRNCVVVQWDADPVVRDTDRHDDDDDDD

Sequence (102 aa):
MAPLSAMVDTGSIHSMVPESLLSRLGLAAHERLSYSLADGREVEYGYGIARFAIDGREFPCPVIFGPEEEALLGATTLEIFNLAVDPIGQQLLPAQYRARPV

pLDDT: mean 95.47, std 3.84, range [77.5, 98.44]

Mean predicted aligned error: 3.2 Å

Nearest PDB structures (foldseek):
  7o0g-assembly1_A  TM=7.588E-01  e=7.869E-04  White-tufted-ear marmoset simian foamy virus
  2jys-assembly1_A  TM=7.556E-01  e=8.354E-04  Macaque simian foamy virus
  1fmb-assembly1_A  TM=6.995E-01  e=1.818E-03  Equine infectious anemia virus
  2pr6-assembly1_A  TM=4.548E-01  e=9.156E-01  Bacillus subtilis
  4gcz-assembly1_A  TM=5.126E-01  e=2.246E+00  Bacillus subtilis subsp. subtilis str. 168